Protein AF-A0A7S3MT55-F1 (afdb_monomer_lite)

Secondary structure (DSSP, 8-state):
---EEEEEEETTTTSS-S---EEEEEEEETT---SHHHHHGGGT-----S-EEEE-S--------HHHHHHHHHH-HHHHHHHHHHHHHHHHHHHHHHHHHHHHHHHHHHHHHHHHHHHHHHHHTT--------

Radius of gyration: 24.5 Å; chains: 1; bounding box: 60×36×82 Å

Organism: NCBI:txid197538

Structure (mmCIF, N/CA/C/O backbone):
data_AF-A0A7S3MT55-F1
#
_entry.id   AF-A0A7S3MT55-F1
#
loop_
_atom_site.group_PDB
_atom_site.id
_atom_site.type_symbol
_atom_site.label_atom_id
_atom_site.label_alt_id
_atom_site.label_comp_id
_atom_site.label_asym_id
_atom_site.label_entity_id
_atom_site.label_seq_id
_atom_site.pdbx_PDB_ins_code
_atom_site.Cartn_x
_atom_site.Cartn_y
_atom_s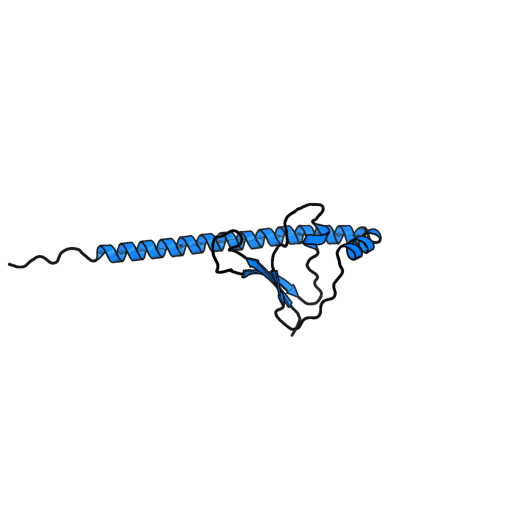ite.Cartn_z
_atom_site.occupancy
_atom_site.B_iso_or_equiv
_atom_site.auth_seq_id
_atom_site.auth_comp_id
_atom_site.auth_asym_id
_atom_site.auth_atom_id
_atom_site.pdbx_PDB_model_num
ATOM 1 N N . MET A 1 1 ? 1.098 -22.373 7.862 1.00 58.34 1 MET A N 1
ATOM 2 C CA . MET A 1 1 ? 1.785 -21.157 7.364 1.00 58.34 1 MET A CA 1
ATOM 3 C C . MET A 1 1 ? 1.140 -19.932 7.994 1.00 58.34 1 MET A C 1
ATOM 5 O O . MET A 1 1 ? -0.042 -19.985 8.304 1.00 58.34 1 MET A O 1
ATOM 9 N N . GLN A 1 2 ? 1.898 -18.864 8.242 1.00 79.56 2 GLN A N 1
ATOM 10 C CA . GLN A 1 2 ? 1.365 -17.617 8.800 1.00 79.56 2 GLN A CA 1
ATOM 11 C C . GLN A 1 2 ? 0.820 -16.743 7.659 1.00 79.56 2 GLN A C 1
ATOM 13 O O . GLN A 1 2 ? 1.500 -16.575 6.647 1.00 79.56 2 GLN A O 1
ATOM 18 N N . GLY A 1 3 ? -0.402 -16.219 7.805 1.00 83.44 3 GLY A N 1
ATOM 19 C CA . GLY A 1 3 ? -1.028 -15.358 6.795 1.00 83.44 3 GLY A CA 1
ATOM 20 C C . GLY A 1 3 ? -0.198 -14.100 6.521 1.00 83.44 3 GLY A C 1
ATOM 21 O O . GLY A 1 3 ? 0.324 -13.479 7.457 1.00 83.44 3 GLY A O 1
ATOM 22 N N . SER A 1 4 ? -0.058 -13.748 5.242 1.00 92.44 4 SER A N 1
ATOM 23 C CA . SER A 1 4 ? 0.723 -12.599 4.784 1.00 92.44 4 SER A CA 1
ATOM 24 C C . SER A 1 4 ? 0.139 -11.970 3.520 1.00 92.44 4 SER A C 1
ATOM 26 O O . SER A 1 4 ? -0.450 -12.646 2.671 1.00 92.44 4 SER A O 1
ATOM 28 N N . VAL A 1 5 ? 0.311 -10.653 3.408 1.00 94.06 5 VAL A N 1
ATOM 29 C CA . VAL A 1 5 ? -0.193 -9.830 2.304 1.00 94.06 5 VAL A CA 1
ATOM 30 C C . VAL A 1 5 ? 0.949 -8.999 1.743 1.00 94.06 5 VAL A C 1
ATOM 32 O O . VAL A 1 5 ? 1.624 -8.297 2.493 1.00 94.06 5 VAL A O 1
ATOM 35 N N . LYS A 1 6 ? 1.162 -9.044 0.429 1.00 95.25 6 LYS A N 1
ATOM 36 C CA . LYS A 1 6 ? 2.068 -8.127 -0.275 1.00 95.25 6 LYS A CA 1
ATOM 37 C C . LYS A 1 6 ? 1.286 -6.950 -0.824 1.00 95.25 6 LYS A C 1
ATOM 39 O O . LYS A 1 6 ? 0.222 -7.136 -1.402 1.00 95.25 6 LYS A O 1
ATOM 44 N N . LEU A 1 7 ? 1.846 -5.756 -0.696 1.00 94.19 7 LEU A N 1
ATOM 45 C CA . LEU A 1 7 ? 1.352 -4.570 -1.382 1.00 94.19 7 LEU A CA 1
ATOM 46 C C . LEU A 1 7 ? 2.215 -4.332 -2.621 1.00 94.19 7 LEU A C 1
ATOM 48 O O . LEU A 1 7 ? 3.446 -4.289 -2.526 1.00 94.19 7 LEU A O 1
ATOM 52 N N . LYS A 1 8 ? 1.561 -4.261 -3.782 1.00 94.50 8 LYS A N 1
ATOM 53 C CA . LYS A 1 8 ? 2.184 -4.126 -5.099 1.00 94.50 8 LYS A CA 1
ATOM 54 C C . LYS A 1 8 ? 1.796 -2.807 -5.754 1.00 94.50 8 LYS A C 1
ATOM 56 O O . LYS A 1 8 ? 0.652 -2.376 -5.649 1.00 94.50 8 LYS A O 1
ATOM 61 N N . PHE A 1 9 ? 2.754 -2.198 -6.435 1.00 91.56 9 PHE A N 1
ATOM 62 C CA . PHE A 1 9 ? 2.591 -0.979 -7.214 1.00 91.56 9 PHE A CA 1
ATOM 63 C C . PHE A 1 9 ? 2.745 -1.303 -8.706 1.00 91.56 9 PHE A C 1
ATOM 65 O O . PHE A 1 9 ? 3.660 -2.043 -9.079 1.00 91.56 9 PHE A O 1
ATOM 72 N N . ASP A 1 10 ? 1.867 -0.763 -9.556 1.00 90.81 10 ASP A N 1
ATOM 73 C CA . ASP A 1 10 ? 1.988 -0.896 -11.010 1.00 90.81 10 ASP A CA 1
ATOM 74 C C . ASP A 1 10 ? 2.990 0.131 -11.543 1.00 90.81 10 ASP A C 1
ATOM 76 O O . ASP A 1 10 ? 2.670 1.306 -11.712 1.00 90.81 10 ASP A O 1
ATOM 80 N N . ILE A 1 11 ? 4.204 -0.313 -11.873 1.00 89.19 11 ILE A N 1
ATOM 81 C CA . ILE A 1 11 ? 5.242 0.586 -12.401 1.00 89.19 11 ILE A CA 1
ATOM 82 C C . ILE A 1 11 ? 4.908 1.147 -13.791 1.00 89.19 11 ILE A C 1
ATOM 84 O O . ILE A 1 11 ? 5.583 2.054 -14.275 1.00 89.19 11 ILE A O 1
ATOM 88 N N . THR A 1 12 ? 3.869 0.611 -14.432 1.00 87.12 12 THR A N 1
ATOM 89 C CA . THR A 1 12 ? 3.364 1.056 -15.734 1.00 87.12 12 THR A CA 1
ATOM 90 C C . THR A 1 12 ? 2.042 1.808 -15.658 1.00 87.12 12 THR A C 1
ATOM 92 O O . THR A 1 12 ? 1.414 2.068 -16.688 1.00 87.12 12 THR A O 1
ATOM 95 N N . GLU A 1 13 ? 1.599 2.184 -14.459 1.00 83.56 13 GLU A N 1
ATOM 96 C CA . GLU A 1 13 ? 0.461 3.082 -14.306 1.00 83.56 13 GLU A CA 1
ATOM 97 C C . GLU A 1 13 ? 0.715 4.403 -15.056 1.00 83.56 13 GLU A C 1
ATOM 99 O O . GLU A 1 13 ? 1.796 4.987 -14.981 1.00 83.56 13 GLU A O 1
ATOM 104 N N . GLY A 1 14 ? -0.265 4.839 -15.853 1.00 81.00 14 GLY A N 1
ATOM 105 C CA . GLY A 1 14 ? -0.146 6.020 -16.716 1.00 81.00 14 GLY A CA 1
ATOM 106 C C . GLY A 1 14 ? 0.678 5.831 -17.999 1.00 81.00 14 GLY A C 1
ATOM 107 O O . GLY A 1 14 ? 0.753 6.756 -18.803 1.00 81.00 14 GLY A O 1
ATOM 108 N N . MET A 1 15 ? 1.274 4.656 -18.239 1.00 85.31 15 MET A N 1
ATOM 109 C CA . MET A 1 15 ? 1.998 4.359 -19.481 1.00 85.31 15 MET A CA 1
ATOM 110 C C . MET A 1 15 ? 1.074 3.718 -20.530 1.00 85.31 15 MET A C 1
ATOM 112 O O . MET A 1 15 ? 0.209 2.908 -20.196 1.00 85.31 15 MET A O 1
ATOM 116 N N . ALA A 1 16 ? 1.297 4.025 -21.813 1.00 85.00 16 ALA A N 1
ATOM 117 C CA . ALA A 1 16 ? 0.604 3.394 -22.942 1.00 85.00 16 ALA A CA 1
ATOM 118 C C . ALA A 1 16 ? 1.160 1.980 -23.213 1.00 85.00 16 ALA A C 1
ATOM 120 O O . ALA A 1 16 ? 1.881 1.747 -24.179 1.00 85.00 16 ALA A O 1
ATOM 121 N N . THR A 1 17 ? 0.876 1.047 -22.305 1.00 83.81 17 THR A N 1
ATOM 122 C CA . THR A 1 17 ? 1.261 -0.367 -22.401 1.00 83.81 17 THR A CA 1
ATOM 123 C C . THR A 1 17 ? 0.146 -1.250 -21.858 1.00 83.81 17 THR A C 1
ATOM 125 O O . THR A 1 17 ? -0.435 -0.962 -20.810 1.00 83.81 17 THR A O 1
ATOM 128 N N . GLU A 1 18 ? -0.136 -2.343 -22.562 1.00 82.62 18 GLU A N 1
ATOM 129 C CA . GLU A 1 18 ? -1.089 -3.362 -22.108 1.00 82.62 18 GLU A CA 1
ATOM 130 C C . GLU A 1 18 ? -0.494 -4.229 -20.995 1.00 82.62 18 GLU A C 1
ATOM 132 O O . GLU A 1 18 ? -1.195 -4.654 -20.076 1.00 82.62 18 GLU A O 1
ATOM 137 N N . GLN A 1 19 ? 0.821 -4.460 -21.037 1.00 86.62 19 GLN A N 1
ATOM 138 C CA . GLN A 1 19 ? 1.496 -5.263 -20.030 1.00 86.62 19 GLN A CA 1
ATOM 139 C C . GLN A 1 19 ? 1.658 -4.464 -18.737 1.00 86.62 19 GLN A C 1
ATOM 141 O O . GLN A 1 19 ? 2.365 -3.454 -18.711 1.00 86.62 19 GLN A O 1
ATOM 146 N N . LYS A 1 20 ? 1.011 -4.946 -17.669 1.00 86.06 20 LYS A N 1
ATOM 147 C CA . LYS A 1 20 ? 1.115 -4.393 -16.315 1.00 86.06 20 LYS A CA 1
ATOM 148 C C . LYS A 1 20 ? 2.228 -5.059 -15.528 1.00 86.06 20 LYS A C 1
ATOM 150 O O . LYS A 1 20 ? 2.369 -6.281 -15.550 1.00 86.06 20 LYS A O 1
ATOM 155 N N . TYR A 1 21 ? 2.980 -4.259 -14.780 1.00 87.69 21 TYR A N 1
ATOM 156 C CA . TYR A 1 21 ? 4.124 -4.738 -14.011 1.00 87.69 21 TYR A CA 1
ATOM 157 C C . TYR A 1 21 ? 3.935 -4.401 -12.536 1.00 87.69 21 TYR A C 1
ATOM 159 O O . TYR A 1 21 ? 4.221 -3.299 -12.078 1.00 87.69 21 TYR A O 1
ATOM 167 N N . GLN A 1 22 ? 3.440 -5.388 -11.794 1.00 91.88 22 GLN A N 1
ATOM 168 C CA . GLN A 1 22 ? 3.120 -5.273 -10.375 1.00 91.88 22 GLN A CA 1
ATOM 169 C C . GLN A 1 22 ? 4.355 -5.580 -9.521 1.00 91.88 22 GLN A C 1
ATOM 171 O O . GLN A 1 22 ? 4.748 -6.741 -9.383 1.00 91.88 22 GLN A O 1
ATOM 176 N N . ILE A 1 23 ? 4.958 -4.550 -8.930 1.00 92.19 23 ILE A N 1
ATOM 177 C CA . ILE A 1 23 ? 6.181 -4.672 -8.129 1.00 92.19 23 ILE A CA 1
ATOM 178 C C . ILE A 1 23 ? 5.837 -4.576 -6.637 1.00 92.19 23 ILE A C 1
ATOM 180 O O . ILE A 1 23 ? 5.233 -3.588 -6.217 1.00 92.19 23 ILE A O 1
ATOM 184 N N . PRO A 1 24 ? 6.201 -5.573 -5.809 1.00 93.50 24 PRO A N 1
ATOM 185 C CA . PRO A 1 24 ? 5.967 -5.510 -4.372 1.00 93.50 24 PRO A CA 1
ATOM 186 C C . PRO A 1 24 ? 6.845 -4.440 -3.715 1.00 93.50 24 PRO A C 1
ATOM 188 O O . PRO A 1 24 ? 8.052 -4.404 -3.943 1.00 93.50 24 PRO A O 1
ATOM 191 N N . PHE A 1 25 ? 6.246 -3.615 -2.857 1.00 92.94 25 PHE A N 1
ATOM 192 C CA . PHE A 1 25 ? 6.946 -2.548 -2.128 1.00 92.94 25 PHE A CA 1
ATOM 193 C C . PHE A 1 25 ? 6.739 -2.609 -0.607 1.00 92.94 25 PHE A C 1
ATOM 195 O O . PHE A 1 25 ? 7.443 -1.924 0.136 1.00 92.94 25 PHE A O 1
ATOM 202 N N . ASN A 1 26 ? 5.783 -3.415 -0.130 1.00 93.50 26 ASN A N 1
ATOM 203 C CA . ASN A 1 26 ? 5.567 -3.649 1.295 1.00 93.50 26 ASN A CA 1
ATOM 204 C C . ASN A 1 26 ? 4.957 -5.038 1.566 1.00 93.50 26 ASN A C 1
ATOM 206 O O . ASN A 1 26 ? 4.387 -5.668 0.669 1.00 93.50 26 ASN A O 1
ATOM 210 N N . MET A 1 27 ? 5.060 -5.513 2.810 1.00 93.44 27 MET A N 1
ATOM 211 C CA . MET A 1 27 ? 4.491 -6.782 3.259 1.00 93.44 27 MET A CA 1
ATOM 212 C C . MET A 1 27 ? 3.902 -6.671 4.667 1.00 93.44 27 MET A C 1
ATOM 214 O O . MET A 1 27 ? 4.525 -6.142 5.583 1.00 93.44 27 MET A O 1
ATOM 218 N N . TYR A 1 28 ? 2.715 -7.240 4.838 1.00 93.31 28 TYR A N 1
ATOM 219 C CA . TYR A 1 28 ? 1.990 -7.337 6.098 1.00 93.31 28 TYR A CA 1
ATOM 220 C C . TYR A 1 28 ? 1.909 -8.794 6.532 1.00 93.31 28 TYR A C 1
ATOM 222 O O . TYR A 1 28 ? 1.779 -9.701 5.707 1.00 93.31 28 TYR A O 1
ATOM 230 N N . VAL A 1 29 ? 1.973 -9.016 7.839 1.00 93.12 29 VAL A N 1
ATOM 231 C CA . VAL A 1 29 ? 1.942 -10.347 8.461 1.00 93.12 29 VAL A CA 1
ATOM 232 C C . VAL A 1 29 ? 0.834 -10.419 9.507 1.00 93.12 29 VAL A C 1
ATOM 234 O O . VAL A 1 29 ? 0.293 -9.394 9.928 1.00 93.12 29 VAL A O 1
ATOM 237 N N . ARG A 1 30 ? 0.475 -11.628 9.947 1.00 92.50 30 ARG A N 1
ATOM 238 C CA . ARG A 1 30 ? -0.526 -11.831 11.009 1.00 92.50 30 ARG A CA 1
ATOM 239 C C . ARG A 1 30 ? -0.271 -10.917 12.219 1.00 92.50 30 ARG A C 1
ATOM 241 O O . ARG A 1 30 ? 0.840 -10.882 12.737 1.00 92.50 30 ARG A O 1
ATOM 248 N N . GLY A 1 31 ? -1.323 -10.238 12.680 1.00 91.50 31 GLY A N 1
ATOM 249 C CA . GLY A 1 31 ? -1.279 -9.283 13.796 1.00 91.50 31 GLY A CA 1
ATOM 250 C C . GLY A 1 31 ? -1.070 -7.828 13.366 1.00 91.50 31 GLY A C 1
ATOM 251 O O . GLY A 1 31 ? -1.226 -6.928 14.183 1.00 91.50 31 GLY A O 1
ATOM 252 N N . THR A 1 32 ? -0.763 -7.585 12.091 1.00 92.38 32 THR A N 1
ATOM 253 C CA . THR A 1 32 ? -0.691 -6.232 11.525 1.00 92.38 32 THR A CA 1
ATOM 254 C C . THR A 1 32 ? -2.026 -5.807 10.913 1.00 92.38 32 THR A C 1
ATOM 256 O O . THR A 1 32 ? -2.904 -6.635 10.663 1.00 92.38 32 THR A O 1
ATOM 259 N N . TYR A 1 33 ? -2.171 -4.507 10.661 1.00 93.25 33 TYR A N 1
ATOM 260 C CA . TYR A 1 33 ? -3.312 -3.919 9.962 1.00 93.25 33 TYR A CA 1
ATOM 261 C C . TYR A 1 33 ? -2.823 -3.038 8.804 1.00 93.25 33 TYR A C 1
ATOM 263 O O . TYR A 1 33 ? -1.698 -2.534 8.828 1.00 93.25 33 TYR A O 1
ATOM 271 N N . PHE A 1 34 ? -3.671 -2.859 7.791 1.00 92.31 34 PHE A N 1
ATOM 272 C CA . PHE A 1 34 ? -3.404 -2.040 6.606 1.00 92.31 34 PHE A CA 1
ATOM 273 C C . PHE A 1 34 ? -4.702 -1.396 6.092 1.00 92.31 34 PHE A C 1
ATOM 275 O O . PHE A 1 34 ? -5.785 -1.697 6.590 1.00 92.31 34 PHE A O 1
ATOM 282 N N . GLY A 1 35 ? -4.595 -0.496 5.109 1.00 89.50 35 GLY A N 1
ATOM 283 C CA . GLY A 1 35 ? -5.739 0.243 4.545 1.00 89.50 35 GLY A CA 1
ATOM 284 C C . GLY A 1 35 ? -6.173 1.464 5.365 1.00 89.50 35 GLY A C 1
ATOM 285 O O . GLY A 1 35 ? -7.075 2.198 4.974 1.00 89.50 35 GLY A O 1
ATOM 286 N N . ASP A 1 36 ? -5.501 1.717 6.484 1.00 90.31 36 ASP A N 1
ATOM 287 C CA . ASP A 1 36 ? -5.691 2.882 7.340 1.00 90.31 36 ASP A CA 1
ATOM 288 C C . ASP A 1 36 ? -5.218 4.182 6.694 1.00 90.31 36 ASP A C 1
ATOM 290 O O . ASP A 1 36 ? -5.845 5.210 6.930 1.00 90.31 36 ASP A O 1
ATOM 294 N N . VAL A 1 37 ? -4.165 4.128 5.868 1.00 89.19 37 VAL A N 1
ATOM 295 C CA . VAL A 1 37 ? -3.641 5.283 5.128 1.00 89.19 37 VAL A CA 1
ATOM 296 C C . VAL A 1 37 ? -4.782 5.972 4.388 1.00 89.19 37 VAL A C 1
ATOM 298 O O . VAL A 1 37 ? -5.108 7.094 4.736 1.00 89.19 37 VAL A O 1
ATOM 301 N N . GLU A 1 38 ? -5.508 5.274 3.509 1.00 81.94 38 GLU A N 1
ATOM 302 C CA . GLU A 1 38 ? -6.624 5.852 2.736 1.00 81.94 38 GLU A CA 1
ATOM 303 C C . GLU A 1 38 ? -7.745 6.443 3.616 1.00 81.94 38 GLU A C 1
ATOM 305 O O . GLU A 1 38 ? -8.467 7.359 3.217 1.00 81.94 38 GLU A O 1
ATOM 310 N N . ILE A 1 39 ? -7.946 5.907 4.820 1.00 85.25 39 ILE A N 1
ATOM 311 C CA . ILE A 1 39 ? -9.032 6.341 5.702 1.00 85.25 39 ILE A CA 1
ATOM 312 C C . ILE A 1 39 ? -8.620 7.564 6.522 1.00 85.25 39 ILE A C 1
ATOM 314 O O . ILE A 1 39 ? -9.413 8.498 6.675 1.00 85.25 39 ILE A O 1
ATOM 318 N N . LEU A 1 40 ? -7.403 7.546 7.062 1.00 86.38 40 LEU A N 1
ATOM 319 C CA . LEU A 1 40 ? -6.901 8.515 8.032 1.00 86.38 40 LEU A CA 1
ATOM 320 C C . LEU A 1 40 ? -6.114 9.652 7.379 1.00 86.38 40 LEU A C 1
ATOM 322 O O . LEU A 1 40 ? -6.065 10.736 7.957 1.00 86.38 40 LEU A O 1
ATOM 326 N N . SER A 1 41 ? -5.568 9.437 6.179 1.00 71.25 41 SER A N 1
ATOM 327 C CA . SER A 1 41 ? -4.881 10.462 5.388 1.00 71.25 41 SER A CA 1
ATOM 328 C C . SER A 1 41 ? -5.834 11.333 4.575 1.00 71.25 41 SER A C 1
ATOM 330 O O . SER A 1 41 ? -5.391 12.316 4.005 1.00 71.25 41 SER A O 1
ATOM 332 N N . ARG A 1 42 ? -7.145 11.050 4.529 1.00 57.38 42 ARG A N 1
ATOM 333 C CA . ARG A 1 42 ? -8.131 11.860 3.776 1.00 57.38 42 ARG A CA 1
ATOM 334 C C . ARG A 1 42 ? -8.372 13.274 4.328 1.00 57.38 42 ARG A C 1
ATOM 336 O O . ARG A 1 42 ? -9.135 14.022 3.731 1.00 57.38 42 ARG A O 1
ATOM 343 N N . GLU A 1 43 ? -7.746 13.647 5.445 1.00 54.47 43 GLU A N 1
ATOM 344 C CA . GLU A 1 43 ? -7.596 15.062 5.840 1.00 54.47 43 GLU A CA 1
ATOM 345 C C . GLU A 1 43 ? -6.375 15.736 5.168 1.00 54.47 43 GLU A C 1
ATOM 347 O O . GLU A 1 43 ? -6.217 16.944 5.285 1.00 54.47 43 GLU A O 1
ATOM 352 N N . LEU A 1 44 ? -5.532 14.978 4.458 1.00 51.28 44 LEU A N 1
ATOM 353 C CA . LEU A 1 44 ? -4.245 15.393 3.893 1.00 51.28 44 LEU A CA 1
ATOM 354 C C . LEU A 1 44 ? -4.081 15.098 2.393 1.00 51.28 44 LEU A C 1
ATOM 356 O O . LEU A 1 44 ? -3.235 15.743 1.786 1.00 51.28 44 LEU A O 1
ATOM 360 N N . ASP A 1 45 ? -4.847 14.187 1.772 1.00 50.56 45 ASP A N 1
ATOM 361 C CA . ASP A 1 45 ? -4.661 13.934 0.337 1.00 50.56 45 ASP A CA 1
ATOM 362 C C . ASP A 1 45 ? -5.868 13.348 -0.422 1.00 50.56 45 ASP A C 1
ATOM 364 O O . ASP A 1 45 ? -6.688 12.603 0.123 1.00 50.56 45 ASP A O 1
ATOM 368 N N . THR A 1 46 ? -5.951 13.688 -1.713 1.00 53.25 46 THR A N 1
ATOM 369 C CA . THR A 1 46 ? -6.920 13.161 -2.705 1.00 53.25 46 THR A CA 1
ATOM 370 C C . THR A 1 46 ? -6.369 11.973 -3.497 1.00 53.25 46 THR A C 1
ATOM 372 O O . THR A 1 46 ? -7.052 11.417 -4.359 1.00 53.25 46 THR A O 1
ATOM 375 N N . VAL A 1 47 ? -5.135 11.572 -3.200 1.00 60.97 47 VAL A N 1
ATOM 376 C CA . VAL A 1 47 ? -4.439 10.467 -3.851 1.00 60.97 47 VAL A CA 1
ATOM 377 C C . VAL A 1 47 ? -5.121 9.147 -3.480 1.00 60.97 47 VAL A C 1
ATOM 379 O O . VAL A 1 47 ? -5.464 8.908 -2.322 1.00 60.97 47 VAL A O 1
ATOM 382 N N . GLY A 1 48 ? -5.384 8.320 -4.494 1.00 69.12 48 GLY A N 1
ATOM 383 C CA . GLY A 1 48 ? -6.039 7.020 -4.358 1.00 69.12 48 GLY A CA 1
ATOM 384 C C . GLY A 1 48 ? -5.221 6.001 -3.555 1.00 69.12 48 GLY A C 1
ATOM 385 O O . GLY A 1 48 ? -4.392 6.334 -2.714 1.00 69.12 48 GLY A O 1
ATOM 386 N N . ARG A 1 49 ? -5.465 4.711 -3.792 1.00 77.75 49 ARG A N 1
ATOM 387 C CA . ARG A 1 49 ? -4.755 3.642 -3.075 1.00 77.75 49 ARG A CA 1
ATOM 388 C C . ARG A 1 49 ? -3.275 3.605 -3.463 1.00 77.75 49 ARG A C 1
ATOM 390 O O . ARG A 1 49 ? -2.963 3.639 -4.645 1.00 77.75 49 ARG A O 1
ATOM 397 N N . ASP A 1 50 ? -2.396 3.411 -2.477 1.00 79.88 50 ASP A N 1
ATOM 398 C CA . ASP A 1 50 ? -0.940 3.272 -2.686 1.00 79.88 50 ASP A CA 1
ATOM 399 C C . ASP A 1 50 ? -0.552 2.037 -3.523 1.00 79.88 50 ASP A C 1
ATOM 401 O O . ASP A 1 50 ? 0.573 1.926 -4.005 1.00 79.88 50 ASP A O 1
ATOM 405 N N . GLY A 1 51 ? -1.460 1.068 -3.660 1.00 87.56 51 GLY A N 1
ATOM 406 C CA . GLY A 1 51 ? -1.226 -0.132 -4.446 1.00 87.56 51 GLY A CA 1
ATOM 407 C C . GLY A 1 51 ? -2.313 -1.189 -4.293 1.00 87.56 51 GLY A C 1
ATOM 408 O O . GLY A 1 51 ? -3.366 -0.970 -3.687 1.00 87.56 51 GLY A O 1
ATOM 409 N N . THR A 1 52 ? -2.022 -2.368 -4.834 1.00 91.50 52 THR A N 1
ATOM 410 C CA . THR A 1 52 ? -2.877 -3.557 -4.794 1.00 91.50 52 THR A CA 1
ATOM 411 C C . THR A 1 52 ? -2.384 -4.532 -3.732 1.00 91.50 52 THR A C 1
ATOM 413 O O . THR A 1 52 ? -1.199 -4.861 -3.680 1.00 91.50 52 THR A O 1
ATOM 416 N N . ALA A 1 53 ? -3.296 -5.015 -2.891 1.00 93.44 53 ALA A N 1
ATOM 417 C CA . ALA A 1 53 ? -3.006 -6.045 -1.903 1.00 93.44 53 ALA A CA 1
ATOM 418 C C . ALA A 1 53 ? -3.163 -7.446 -2.515 1.00 93.44 53 ALA A C 1
ATOM 420 O O . ALA A 1 53 ? -4.215 -7.775 -3.058 1.00 93.44 53 ALA A O 1
ATOM 421 N N . GLU A 1 54 ? -2.134 -8.280 -2.386 1.00 95.06 54 GLU A N 1
ATOM 422 C CA . GLU A 1 54 ? -2.125 -9.681 -2.803 1.00 95.06 54 GLU A CA 1
ATOM 423 C C . GLU A 1 54 ? -1.911 -10.591 -1.596 1.00 95.06 54 GLU A C 1
ATOM 425 O O . GLU A 1 54 ? -0.920 -10.472 -0.871 1.00 95.06 54 GLU A O 1
ATOM 430 N N . VAL A 1 55 ? -2.843 -11.519 -1.398 1.00 94.75 55 VAL A N 1
ATOM 431 C CA . VAL A 1 55 ? -2.791 -12.519 -0.331 1.00 94.75 55 VAL A CA 1
ATOM 432 C C . VAL A 1 55 ? -1.926 -13.690 -0.793 1.00 94.75 55 VAL A C 1
ATOM 434 O O . VAL A 1 55 ? -2.203 -14.285 -1.829 1.00 94.75 55 VAL A O 1
ATOM 437 N N . LEU A 1 56 ? -0.876 -14.023 -0.035 1.00 92.88 56 LEU A N 1
ATOM 438 C CA . LEU A 1 56 ? 0.077 -15.072 -0.432 1.00 92.88 56 LEU A CA 1
ATOM 439 C C . LEU A 1 56 ? -0.286 -16.468 0.060 1.00 92.88 56 LEU A C 1
ATOM 441 O O . LEU A 1 56 ? 0.074 -17.456 -0.567 1.00 92.88 56 LEU A O 1
ATOM 445 N N . ASN A 1 57 ? -0.947 -16.539 1.209 1.00 90.56 57 ASN A N 1
ATOM 446 C CA . ASN A 1 57 ? -1.356 -17.775 1.860 1.00 90.56 57 ASN A CA 1
ATOM 447 C C . ASN A 1 57 ? -2.778 -17.592 2.382 1.00 90.56 57 ASN A C 1
ATOM 449 O O . ASN A 1 57 ? -3.177 -16.456 2.655 1.00 90.56 57 ASN A O 1
ATOM 453 N N . GLU A 1 58 ? -3.506 -18.688 2.598 1.00 91.31 58 GLU A N 1
ATOM 454 C CA . GLU A 1 58 ? -4.830 -18.641 3.225 1.00 91.31 58 GLU A CA 1
ATOM 455 C C . GLU A 1 58 ? -4.806 -17.752 4.480 1.00 91.31 58 GLU A C 1
ATOM 457 O O . GLU A 1 58 ? -3.970 -17.915 5.375 1.00 91.31 58 GLU A O 1
ATOM 462 N N . SER A 1 59 ? -5.670 -16.738 4.486 1.00 90.56 59 SER A N 1
ATOM 463 C CA . SER A 1 59 ? -5.657 -15.659 5.470 1.00 90.56 59 SER A CA 1
ATOM 464 C C . SER A 1 59 ? -7.083 -15.255 5.815 1.00 90.56 59 SER A C 1
ATOM 466 O O . SER A 1 59 ? -7.937 -15.144 4.939 1.00 90.56 59 SER A O 1
ATOM 468 N N . TYR A 1 60 ? -7.312 -14.989 7.098 1.00 91.75 60 TYR A N 1
ATOM 469 C CA . TYR A 1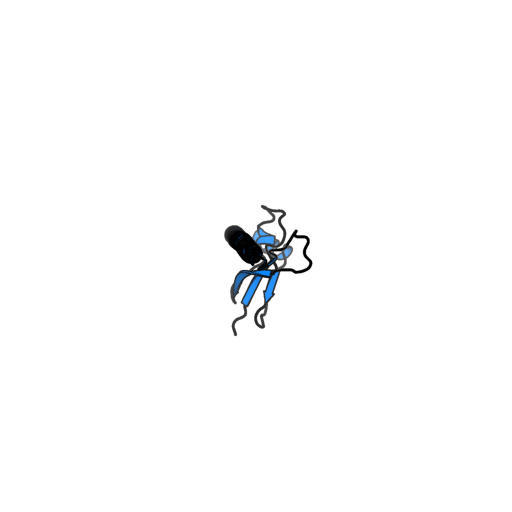 60 ? -8.584 -14.514 7.632 1.00 91.75 60 TYR A CA 1
ATOM 470 C C . TYR A 1 60 ? -8.430 -13.050 8.033 1.00 91.75 60 TYR A C 1
ATOM 472 O O . TYR A 1 60 ? -7.479 -12.695 8.734 1.00 91.75 60 TYR A O 1
ATOM 480 N N . PHE A 1 61 ? -9.361 -12.205 7.595 1.00 93.31 61 PHE A N 1
ATOM 481 C CA . PHE A 1 61 ? -9.310 -10.764 7.817 1.00 93.31 61 PHE A CA 1
ATOM 482 C C . PHE A 1 61 ? -10.472 -10.314 8.694 1.00 93.31 61 PHE A C 1
ATOM 484 O O . PHE A 1 61 ? -11.624 -10.660 8.445 1.00 93.31 61 PHE A O 1
ATOM 491 N N . LEU A 1 62 ? -10.158 -9.489 9.690 1.00 95.56 62 LEU A N 1
ATOM 492 C CA . LEU A 1 62 ? -11.138 -8.635 10.347 1.00 95.56 62 LEU A CA 1
ATOM 493 C C . LEU A 1 62 ? -11.061 -7.266 9.682 1.00 95.56 62 LEU A C 1
ATOM 495 O O . LEU A 1 62 ? -9.965 -6.733 9.496 1.00 95.56 62 LEU A O 1
ATOM 499 N N . TYR A 1 63 ? -12.208 -6.705 9.317 1.00 94.62 63 TYR A N 1
ATOM 500 C CA . TYR A 1 63 ? -12.279 -5.398 8.680 1.00 94.62 63 TYR A CA 1
ATOM 501 C C . TYR A 1 63 ? -13.276 -4.499 9.403 1.00 94.62 63 TYR A C 1
ATOM 503 O O . TYR A 1 63 ? -14.262 -4.956 9.979 1.00 94.62 63 TYR A O 1
ATOM 511 N N . ILE A 1 64 ? -13.001 -3.200 9.359 1.00 94.94 64 ILE A N 1
ATOM 512 C CA . ILE A 1 64 ? -13.896 -2.144 9.815 1.00 94.94 64 ILE A CA 1
ATOM 513 C C . ILE A 1 64 ? -13.981 -1.109 8.701 1.00 94.94 64 ILE A C 1
ATOM 515 O O . ILE A 1 64 ? -12.964 -0.701 8.139 1.00 94.94 64 ILE A O 1
ATOM 519 N N . ASP A 1 65 ? -15.195 -0.708 8.337 1.00 92.31 65 ASP A N 1
ATOM 520 C CA . ASP A 1 65 ? -15.369 0.326 7.325 1.00 92.31 65 ASP A CA 1
ATOM 521 C C . ASP A 1 65 ? -14.995 1.717 7.864 1.00 92.31 65 ASP A C 1
ATOM 523 O O . ASP A 1 65 ? -14.899 1.962 9.072 1.00 92.31 65 ASP A O 1
ATOM 527 N N . LYS A 1 66 ? -14.811 2.665 6.941 1.00 89.69 66 LYS A N 1
ATOM 528 C CA . LYS A 1 66 ? -14.443 4.048 7.259 1.00 89.69 66 LYS A CA 1
ATOM 529 C C . LYS A 1 66 ? -15.418 4.719 8.229 1.00 89.69 66 LYS A C 1
ATOM 531 O O . LYS A 1 66 ? -14.975 5.474 9.098 1.00 89.69 66 LYS A O 1
ATOM 536 N N . LEU A 1 67 ? -16.724 4.508 8.064 1.00 91.19 67 LEU A N 1
ATOM 537 C CA . LEU A 1 67 ? -17.747 5.181 8.865 1.00 91.19 67 LEU A CA 1
ATOM 538 C C . LEU A 1 67 ? -17.685 4.698 10.316 1.00 91.19 67 LEU A C 1
ATOM 540 O O . LEU A 1 67 ? -17.655 5.514 11.239 1.00 91.19 67 LEU A O 1
ATOM 544 N N . ASN A 1 68 ? -17.616 3.385 10.508 1.00 95.19 68 ASN A N 1
ATOM 545 C CA . ASN A 1 68 ? -17.535 2.753 11.813 1.00 95.19 68 ASN A CA 1
ATOM 546 C C . ASN A 1 68 ? -16.192 3.034 12.493 1.00 95.19 68 ASN A C 1
ATOM 548 O O . ASN A 1 68 ? -16.190 3.421 13.662 1.00 95.19 68 ASN A O 1
ATOM 552 N N . LEU A 1 69 ? -15.070 2.990 11.765 1.00 93.81 69 LEU A N 1
ATOM 553 C CA . LEU A 1 69 ? -13.771 3.395 12.310 1.00 93.81 69 LEU A CA 1
ATOM 554 C C . LEU A 1 69 ? -13.799 4.857 12.772 1.00 93.81 69 LEU A C 1
ATOM 556 O O . LEU A 1 69 ? -13.402 5.166 13.893 1.00 93.81 69 LEU A O 1
ATOM 560 N N . SER A 1 70 ? -14.342 5.757 11.949 1.00 91.06 70 SER A N 1
ATOM 561 C CA . SER A 1 70 ? -14.459 7.179 12.295 1.00 91.06 70 SER A CA 1
ATOM 562 C C . SER A 1 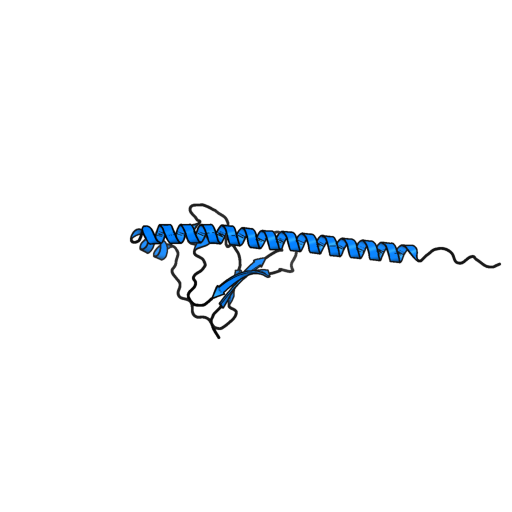70 ? -15.315 7.409 13.541 1.00 91.06 70 SER A C 1
ATOM 564 O O . SER A 1 70 ? -15.010 8.301 14.329 1.00 91.06 70 SER A O 1
ATOM 566 N N . ARG A 1 71 ? -16.385 6.625 13.734 1.00 94.12 71 ARG A N 1
ATOM 567 C CA . ARG A 1 71 ? -17.234 6.690 14.934 1.00 94.12 71 ARG A CA 1
ATOM 568 C C . ARG A 1 71 ? -16.479 6.229 16.175 1.00 94.12 71 ARG A C 1
ATOM 570 O O . ARG A 1 71 ? -16.453 6.968 17.151 1.00 94.12 71 ARG A O 1
ATOM 577 N N . VAL A 1 72 ? -15.825 5.069 16.116 1.00 95.25 72 VAL A N 1
ATOM 578 C CA . VAL A 1 72 ? -15.048 4.523 17.240 1.00 95.25 72 VAL A CA 1
ATOM 579 C C . VAL A 1 72 ? -13.930 5.488 17.639 1.00 95.25 72 VAL A C 1
ATOM 581 O O . VAL A 1 72 ? -13.796 5.835 18.808 1.00 95.25 72 VAL A O 1
ATOM 584 N N . LEU A 1 73 ? -13.183 6.023 16.671 1.00 94.75 73 LEU A N 1
ATOM 585 C CA . LEU A 1 73 ? -12.065 6.932 16.939 1.00 94.75 73 LEU A CA 1
ATOM 586 C C . LEU A 1 73 ? -12.471 8.277 17.562 1.00 94.75 73 LEU A C 1
ATOM 588 O O . LEU A 1 73 ? -11.612 8.953 18.128 1.00 94.75 73 LEU A O 1
ATOM 592 N N . LYS A 1 74 ? -13.750 8.680 17.508 1.00 94.00 74 LYS A N 1
ATOM 593 C CA . LYS A 1 74 ? -14.236 9.851 18.264 1.00 94.00 74 LYS A CA 1
ATOM 594 C C . LYS A 1 74 ? -14.192 9.613 19.773 1.00 94.00 74 LYS A C 1
ATOM 596 O O . LYS A 1 74 ? -13.909 10.547 20.513 1.00 94.00 74 LYS A O 1
ATOM 601 N N . SER A 1 75 ? -14.434 8.379 20.211 1.00 97.69 75 SER A N 1
ATOM 602 C CA . SER A 1 75 ? -14.409 7.993 21.625 1.00 97.69 75 SER A CA 1
ATOM 603 C C . SER A 1 75 ? -12.994 7.738 22.155 1.00 97.69 75 SER A C 1
ATOM 605 O O . SER A 1 75 ? -12.793 7.735 23.364 1.00 97.69 75 SER A O 1
ATOM 607 N N . PHE A 1 76 ? -12.005 7.557 21.271 1.00 97.31 76 PHE A N 1
ATOM 608 C CA . PHE A 1 76 ? -10.621 7.230 21.636 1.00 97.31 76 PHE A CA 1
ATOM 609 C C . PHE A 1 76 ? -9.618 8.211 20.998 1.00 97.31 76 PHE A C 1
ATOM 611 O O . PHE A 1 76 ? -8.884 7.840 20.078 1.00 97.31 76 PHE A O 1
ATOM 618 N N . PRO A 1 77 ? -9.548 9.472 21.467 1.00 94.56 77 PRO A N 1
ATOM 619 C CA . PRO A 1 77 ? -8.737 10.516 20.833 1.00 94.56 77 PRO A CA 1
ATOM 620 C C . PRO A 1 77 ? -7.228 10.221 20.832 1.00 94.56 77 PRO A C 1
ATOM 622 O O . PRO A 1 77 ? -6.544 10.557 19.865 1.00 94.56 77 PRO A O 1
ATOM 625 N N . ASN A 1 78 ? -6.708 9.550 21.865 1.00 97.19 78 ASN A N 1
ATOM 626 C CA . ASN A 1 78 ? -5.295 9.157 21.924 1.00 97.19 78 ASN A CA 1
ATOM 627 C C . ASN A 1 78 ? -4.956 8.127 20.839 1.00 97.19 78 ASN A C 1
ATOM 629 O O . ASN A 1 78 ? -4.027 8.340 20.064 1.00 97.19 78 ASN A O 1
ATOM 633 N N . ILE A 1 79 ? -5.784 7.083 20.713 1.00 95.81 79 ILE A N 1
ATOM 634 C CA . ILE A 1 79 ? -5.647 6.059 19.669 1.00 95.81 79 ILE A CA 1
ATOM 635 C C . ILE A 1 79 ? -5.797 6.684 18.284 1.00 95.81 79 ILE A C 1
ATOM 637 O O . ILE A 1 79 ? -5.012 6.402 17.386 1.00 95.81 79 ILE A O 1
ATOM 641 N N . LYS A 1 80 ? -6.755 7.601 18.107 1.00 94.81 80 LYS A N 1
ATOM 642 C CA . LYS A 1 80 ? -6.918 8.347 16.854 1.00 94.81 80 LYS A CA 1
ATOM 643 C C . LYS A 1 80 ? -5.635 9.084 16.460 1.00 94.81 80 LYS A C 1
ATOM 645 O O . LYS A 1 80 ? -5.261 9.053 15.289 1.00 94.81 80 LYS A O 1
ATOM 650 N N . ARG A 1 81 ? -4.970 9.751 17.409 1.00 94.06 81 ARG A N 1
ATOM 651 C CA . ARG A 1 81 ? -3.709 10.467 17.165 1.00 94.06 81 ARG A CA 1
ATOM 652 C C . ARG A 1 81 ? -2.577 9.508 16.798 1.00 94.06 81 ARG A C 1
ATOM 654 O O . ARG A 1 81 ? -1.878 9.765 15.825 1.00 94.06 81 ARG A O 1
ATOM 661 N N . GLU A 1 82 ? -2.429 8.408 17.529 1.00 95.50 82 GLU A N 1
ATOM 662 C CA . GLU A 1 82 ? -1.412 7.387 17.245 1.00 95.50 82 GLU A CA 1
ATOM 663 C C . GLU A 1 82 ? -1.620 6.743 15.874 1.00 95.50 82 GLU A C 1
ATOM 665 O O . GLU A 1 82 ? -0.690 6.683 15.074 1.00 95.50 82 GLU A O 1
ATOM 670 N N . MET A 1 83 ? -2.851 6.342 15.548 1.00 94.19 83 MET A N 1
ATOM 671 C CA . MET A 1 83 ? -3.162 5.764 14.242 1.00 94.19 83 MET A CA 1
ATOM 672 C C . MET A 1 83 ? -2.905 6.750 13.101 1.00 94.19 83 MET A C 1
ATOM 674 O O . MET A 1 83 ? -2.413 6.339 12.055 1.00 94.19 83 MET A O 1
ATOM 678 N N . ARG A 1 84 ? -3.197 8.046 13.288 1.00 92.50 84 ARG A N 1
ATOM 679 C CA . ARG A 1 84 ? -2.861 9.085 12.300 1.00 92.50 84 ARG A CA 1
ATOM 680 C C . ARG A 1 84 ? -1.360 9.204 12.092 1.00 92.50 84 ARG A C 1
ATOM 68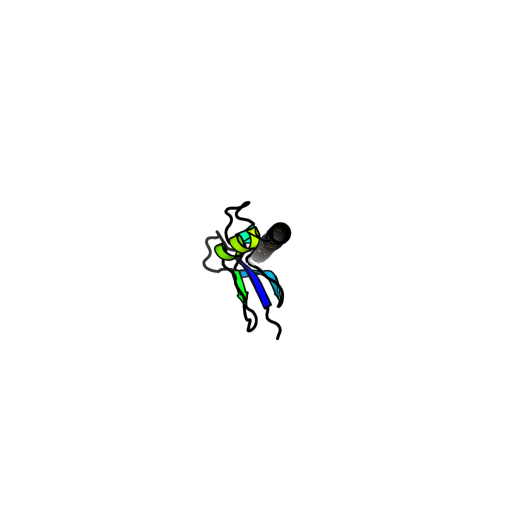2 O O . ARG A 1 84 ? -0.920 9.210 10.952 1.00 92.50 84 ARG A O 1
ATOM 689 N N . TYR A 1 85 ? -0.593 9.263 13.178 1.00 93.31 85 TYR A N 1
ATOM 690 C CA . TYR A 1 85 ? 0.864 9.309 13.102 1.00 93.31 85 TYR A CA 1
ATOM 691 C C . TYR A 1 85 ? 1.416 8.092 12.346 1.00 93.31 85 TYR A C 1
ATOM 693 O O . TYR A 1 85 ? 2.140 8.248 11.367 1.00 93.31 85 TYR A O 1
ATOM 701 N N . VAL A 1 86 ? 0.988 6.883 12.722 1.00 93.62 86 VAL A N 1
ATOM 702 C CA . VAL A 1 86 ? 1.414 5.642 12.058 1.00 93.62 86 VAL A CA 1
ATOM 703 C C . VAL A 1 86 ? 1.017 5.618 10.579 1.00 93.62 86 VAL A C 1
ATOM 705 O O . VAL A 1 86 ? 1.813 5.176 9.752 1.00 93.62 86 VAL A O 1
ATOM 708 N N . ALA A 1 87 ? -0.182 6.090 10.229 1.00 91.88 87 ALA A N 1
ATOM 709 C CA . ALA A 1 87 ? -0.632 6.174 8.842 1.00 91.88 87 ALA A CA 1
ATOM 710 C C . ALA A 1 87 ? 0.232 7.142 8.014 1.00 91.88 87 ALA A C 1
ATOM 712 O O . ALA A 1 87 ? 0.607 6.801 6.893 1.00 91.88 87 ALA A O 1
ATOM 713 N N . SER A 1 88 ? 0.601 8.302 8.567 1.00 89.50 88 SER A N 1
ATOM 714 C CA . SER A 1 88 ? 1.490 9.266 7.903 1.00 89.50 88 SER A CA 1
ATOM 715 C C . SER A 1 88 ? 2.896 8.704 7.682 1.00 89.50 88 SER A C 1
ATOM 717 O O . SER A 1 88 ? 3.402 8.743 6.564 1.00 89.50 88 SER A O 1
ATOM 719 N N . GLU A 1 89 ? 3.502 8.099 8.708 1.00 92.62 89 GLU A N 1
ATOM 720 C CA . GLU A 1 89 ? 4.822 7.457 8.593 1.00 92.62 89 GLU A CA 1
ATOM 721 C C . GLU A 1 89 ? 4.809 6.316 7.567 1.00 92.62 89 GLU A C 1
ATOM 723 O O . GLU A 1 89 ? 5.747 6.118 6.792 1.00 92.62 89 GLU A O 1
ATOM 728 N N . ARG A 1 90 ? 3.715 5.550 7.541 1.00 91.50 90 ARG A N 1
ATOM 729 C CA . ARG A 1 90 ? 3.514 4.469 6.578 1.00 91.50 90 ARG A CA 1
ATOM 730 C C . ARG A 1 90 ? 3.403 5.002 5.153 1.00 91.50 90 ARG A C 1
ATOM 732 O O . ARG A 1 90 ? 4.025 4.423 4.267 1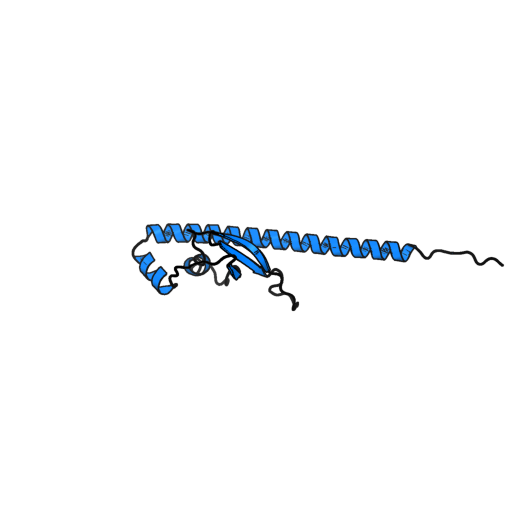.00 91.50 90 ARG A O 1
ATOM 739 N N . LYS A 1 91 ? 2.662 6.091 4.942 1.00 90.12 91 LYS A N 1
ATOM 740 C CA . LYS A 1 91 ? 2.517 6.750 3.639 1.00 90.12 91 LYS A CA 1
ATOM 741 C C . LYS A 1 91 ? 3.862 7.241 3.104 1.00 90.12 91 LYS A C 1
ATOM 743 O O . LYS A 1 91 ? 4.229 6.863 1.996 1.00 90.12 91 LYS A O 1
ATOM 748 N N . ALA A 1 92 ? 4.635 7.953 3.925 1.00 90.75 92 ALA A N 1
ATOM 749 C CA . ALA A 1 92 ? 5.970 8.418 3.548 1.00 90.75 92 ALA A CA 1
ATOM 750 C C . ALA A 1 92 ? 6.887 7.253 3.128 1.00 90.75 92 ALA A C 1
ATOM 752 O O . ALA A 1 92 ? 7.540 7.305 2.088 1.00 90.75 92 ALA A O 1
ATOM 753 N N . ARG A 1 93 ? 6.869 6.145 3.882 1.00 92.25 93 ARG A N 1
ATOM 754 C CA . ARG A 1 93 ? 7.647 4.943 3.543 1.00 92.25 93 ARG A CA 1
ATOM 755 C C . ARG A 1 93 ? 7.176 4.267 2.255 1.00 92.25 93 ARG A C 1
ATOM 757 O O . ARG A 1 93 ? 7.990 3.735 1.505 1.00 92.25 93 ARG A O 1
ATOM 764 N N . HIS A 1 94 ? 5.866 4.229 2.009 1.00 91.69 94 HIS A N 1
ATOM 765 C CA . HIS A 1 94 ? 5.322 3.684 0.766 1.00 91.69 94 HIS A CA 1
ATOM 766 C C . HIS A 1 94 ? 5.820 4.485 -0.439 1.00 91.69 94 HIS A C 1
ATOM 768 O O . HIS A 1 94 ? 6.298 3.892 -1.403 1.00 91.69 94 HIS A O 1
ATOM 774 N N . GLU A 1 95 ? 5.758 5.812 -0.357 1.00 90.50 95 GLU A N 1
ATOM 775 C CA . GLU A 1 95 ? 6.222 6.720 -1.408 1.00 90.50 95 GLU A CA 1
ATOM 776 C C . GLU A 1 95 ? 7.722 6.576 -1.659 1.00 90.50 95 GLU A C 1
ATOM 778 O O . GLU A 1 95 ? 8.130 6.387 -2.803 1.00 90.50 95 GLU A O 1
ATOM 783 N N . GLU A 1 96 ? 8.529 6.536 -0.597 1.00 93.62 96 GLU A N 1
ATOM 784 C CA . GLU A 1 96 ? 9.970 6.294 -0.699 1.00 93.62 96 GLU A CA 1
ATOM 785 C C . GLU A 1 96 ? 10.275 4.960 -1.400 1.00 93.62 96 GLU A C 1
ATOM 787 O O . GLU A 1 96 ? 11.061 4.911 -2.350 1.00 93.62 96 GLU A O 1
ATOM 792 N N . ASN A 1 97 ? 9.620 3.871 -0.985 1.00 92.88 97 ASN A N 1
ATOM 793 C CA . ASN A 1 97 ? 9.827 2.554 -1.586 1.00 92.88 97 ASN A CA 1
ATOM 794 C C . ASN A 1 97 ? 9.417 2.526 -3.066 1.00 92.88 97 ASN A C 1
ATOM 796 O O . ASN A 1 97 ? 10.123 1.940 -3.893 1.00 92.88 97 ASN A O 1
ATOM 800 N N . ILE A 1 98 ? 8.294 3.160 -3.414 1.00 90.88 98 ILE A N 1
ATOM 801 C CA . ILE A 1 98 ? 7.816 3.268 -4.798 1.00 90.88 98 ILE A CA 1
ATOM 802 C C . ILE A 1 98 ? 8.801 4.083 -5.643 1.00 90.88 98 ILE A C 1
ATOM 804 O O . ILE A 1 98 ? 9.129 3.685 -6.764 1.00 90.88 98 ILE A O 1
ATOM 808 N N . ASP A 1 99 ? 9.337 5.177 -5.112 1.00 92.19 99 ASP A N 1
ATOM 809 C CA . ASP A 1 99 ? 10.311 6.006 -5.817 1.00 92.19 99 ASP A CA 1
ATOM 810 C C . ASP A 1 99 ? 11.649 5.292 -6.025 1.00 92.19 99 ASP A C 1
ATOM 812 O O . ASP A 1 99 ? 12.249 5.402 -7.099 1.00 92.19 99 ASP A O 1
ATOM 816 N N . ILE A 1 100 ? 12.102 4.493 -5.055 1.00 92.94 100 ILE A N 1
ATOM 817 C CA . ILE A 1 100 ? 13.270 3.616 -5.223 1.00 92.94 100 ILE A CA 1
ATOM 818 C C . ILE A 1 100 ? 13.027 2.622 -6.365 1.00 92.94 100 ILE A C 1
ATOM 820 O O . ILE A 1 100 ? 13.899 2.437 -7.219 1.00 92.94 100 ILE A O 1
ATOM 824 N N . ILE A 1 101 ? 11.845 2.001 -6.414 1.00 91.12 101 ILE A N 1
ATOM 825 C CA . ILE A 1 101 ? 11.464 1.077 -7.491 1.00 91.12 101 ILE A CA 1
ATOM 826 C C . ILE A 1 101 ? 11.478 1.794 -8.850 1.00 91.12 101 ILE A C 1
ATOM 828 O O . ILE A 1 101 ? 12.048 1.274 -9.812 1.00 91.12 101 ILE A O 1
ATOM 832 N N . ARG A 1 102 ? 10.918 3.007 -8.930 1.00 90.62 102 ARG A N 1
ATOM 833 C CA . ARG A 1 102 ? 10.919 3.837 -10.147 1.00 90.62 102 ARG A CA 1
ATOM 834 C C . ARG A 1 102 ? 12.320 4.171 -10.633 1.00 90.62 102 ARG A C 1
ATOM 836 O O . ARG A 1 102 ? 12.600 3.996 -11.820 1.00 90.62 102 ARG A O 1
ATOM 843 N N . LYS A 1 103 ? 13.209 4.598 -9.736 1.00 92.31 103 LYS A N 1
ATOM 844 C CA . LYS A 1 103 ? 14.604 4.918 -10.076 1.00 92.31 103 LYS A CA 1
ATOM 845 C C . LYS A 1 103 ? 15.338 3.696 -10.627 1.00 92.31 103 LYS A C 1
ATOM 847 O O . LYS A 1 103 ? 15.889 3.773 -11.724 1.00 92.31 103 LYS A O 1
ATOM 852 N N . LYS A 1 104 ? 15.240 2.551 -9.942 1.00 89.81 104 LYS A N 1
ATOM 853 C CA . LYS A 1 104 ? 15.848 1.286 -10.392 1.00 89.81 104 LYS A CA 1
ATOM 854 C C . LYS A 1 104 ? 15.329 0.848 -11.760 1.00 89.81 104 LYS A C 1
ATOM 856 O O . LYS A 1 104 ? 16.101 0.432 -12.618 1.00 89.81 104 LYS A O 1
ATOM 861 N N . PHE A 1 105 ? 14.024 0.973 -11.996 1.00 88.50 105 PHE A N 1
ATOM 862 C CA . PHE A 1 105 ? 13.433 0.627 -13.286 1.00 88.50 105 PHE A CA 1
ATOM 863 C C . PHE A 1 105 ? 13.918 1.544 -14.420 1.00 88.50 105 PHE A C 1
ATOM 865 O O . PHE A 1 105 ? 14.191 1.075 -15.526 1.00 88.50 105 PHE A O 1
ATOM 872 N N . ALA A 1 106 ? 14.065 2.844 -14.153 1.00 88.31 106 ALA A N 1
ATOM 873 C CA . ALA A 1 106 ? 14.606 3.798 -15.118 1.00 88.31 106 ALA A CA 1
ATOM 874 C C . ALA A 1 106 ? 16.096 3.553 -15.421 1.00 88.31 106 ALA A C 1
ATOM 876 O O . ALA A 1 106 ? 16.522 3.689 -16.567 1.00 88.31 106 ALA A O 1
ATOM 877 N N . GLU A 1 107 ? 16.894 3.182 -14.419 1.00 90.19 107 GLU A N 1
ATOM 878 C CA . GLU A 1 107 ? 18.296 2.777 -14.589 1.00 90.19 107 GLU A CA 1
ATOM 879 C C . GLU A 1 107 ? 18.421 1.525 -15.454 1.00 90.19 107 GLU A C 1
ATOM 881 O O . GLU A 1 107 ? 19.074 1.581 -16.494 1.00 90.19 107 GLU A O 1
ATOM 886 N N . MET A 1 108 ? 17.687 0.464 -15.118 1.00 85.88 108 MET A N 1
ATOM 887 C CA . MET A 1 108 ? 17.678 -0.784 -15.886 1.00 85.88 108 MET A CA 1
ATOM 888 C C . MET A 1 108 ? 17.268 -0.560 -17.351 1.00 85.88 108 MET A C 1
ATOM 890 O O . MET A 1 108 ? 17.875 -1.110 -18.266 1.00 85.88 108 MET A O 1
ATOM 894 N N . LYS A 1 109 ? 16.269 0.297 -17.613 1.00 84.94 109 LYS A N 1
ATOM 895 C CA . LYS A 1 109 ? 15.895 0.671 -18.989 1.00 84.94 109 LYS A CA 1
ATOM 896 C C . LYS A 1 109 ? 17.039 1.347 -19.745 1.00 84.94 109 LYS A C 1
ATOM 898 O O . LYS A 1 109 ? 17.226 1.068 -20.926 1.00 84.94 109 LYS A O 1
ATOM 903 N N . ARG A 1 110 ? 17.783 2.243 -19.088 1.00 87.31 110 ARG A N 1
ATOM 904 C CA . ARG A 1 110 ? 18.923 2.941 -19.702 1.00 87.31 110 ARG A CA 1
ATOM 905 C C . ARG A 1 110 ? 20.066 1.981 -20.026 1.00 87.31 110 ARG A C 1
ATOM 907 O O . ARG A 1 110 ? 20.661 2.128 -21.088 1.00 87.31 110 ARG A O 1
ATOM 914 N N . GLU A 1 111 ? 20.341 1.014 -19.155 1.00 85.19 111 GLU A N 1
ATOM 915 C CA . GLU A 1 111 ? 21.348 -0.031 -19.394 1.00 85.19 111 GLU A CA 1
ATOM 916 C C . GLU A 1 111 ? 20.973 -0.906 -20.594 1.00 85.19 111 GLU A C 1
ATOM 918 O O . GLU A 1 111 ? 21.742 -0.985 -21.544 1.00 85.19 111 GLU A O 1
ATOM 923 N N . ILE A 1 112 ? 19.739 -1.422 -20.641 1.00 83.00 112 ILE A N 1
ATOM 924 C CA . ILE A 1 112 ? 19.258 -2.242 -21.770 1.00 83.00 112 ILE A CA 1
ATOM 925 C C . ILE A 1 112 ? 19.364 -1.493 -23.108 1.00 83.00 112 ILE A C 1
ATOM 927 O O . ILE A 1 112 ? 19.700 -2.082 -24.136 1.00 83.00 112 ILE A O 1
ATOM 931 N N . ILE A 1 113 ? 19.049 -0.193 -23.125 1.00 84.50 113 ILE A N 1
ATOM 932 C CA . ILE A 1 113 ? 19.172 0.626 -24.340 1.00 84.50 113 ILE A CA 1
ATOM 933 C C . ILE A 1 113 ? 20.644 0.785 -24.739 1.00 84.50 113 ILE A C 1
ATOM 935 O O . ILE A 1 113 ? 20.957 0.659 -25.922 1.00 84.50 113 ILE A O 1
ATOM 939 N N . ARG A 1 114 ? 21.539 1.038 -23.776 1.00 87.38 114 ARG A N 1
ATOM 940 C CA . ARG A 1 114 ? 22.980 1.179 -24.024 1.00 87.38 114 ARG A CA 1
ATOM 941 C C . ARG A 1 114 ? 23.570 -0.099 -24.614 1.00 87.38 114 ARG A C 1
ATOM 943 O O . ARG A 1 114 ? 24.189 -0.024 -25.672 1.00 87.38 114 ARG A O 1
ATOM 950 N N . ASP A 1 115 ? 23.294 -1.247 -24.005 1.00 85.56 115 ASP A N 1
ATOM 951 C CA . ASP A 1 115 ? 23.806 -2.544 -24.460 1.00 85.56 115 ASP A CA 1
ATOM 952 C C . ASP A 1 115 ? 23.360 -2.839 -25.902 1.00 85.56 115 ASP A C 1
ATOM 954 O O . ASP A 1 115 ? 24.175 -3.180 -26.760 1.00 85.56 115 ASP A O 1
ATOM 958 N N . ARG A 1 116 ? 22.083 -2.577 -26.226 1.00 83.81 116 ARG A N 1
ATOM 959 C CA . ARG A 1 116 ? 21.563 -2.716 -27.600 1.00 83.81 116 ARG A CA 1
ATOM 960 C C . ARG A 1 116 ? 22.241 -1.778 -28.600 1.00 83.81 116 ARG A C 1
ATOM 962 O O . ARG A 1 116 ? 22.434 -2.155 -29.760 1.00 83.81 116 ARG A O 1
ATOM 969 N N . MET A 1 117 ? 22.574 -0.551 -28.195 1.00 79.75 117 MET A N 1
ATOM 970 C CA . MET A 1 117 ? 23.294 0.399 -29.052 1.00 79.75 117 MET A CA 1
ATOM 971 C C . MET A 1 117 ? 24.738 -0.048 -29.302 1.00 79.75 117 MET A C 1
ATOM 973 O O . MET A 1 117 ? 25.227 0.072 -30.428 1.00 79.75 117 MET A O 1
ATOM 977 N N . GLU A 1 118 ? 25.408 -0.599 -28.290 1.00 82.31 118 GLU A N 1
ATOM 978 C CA . GLU A 1 118 ? 26.766 -1.134 -28.410 1.00 82.31 118 GLU A CA 1
ATOM 979 C C . GLU A 1 118 ? 26.815 -2.385 -29.301 1.00 82.31 118 GLU A C 1
ATOM 981 O O . GLU A 1 118 ? 27.657 -2.467 -30.199 1.00 82.31 118 GLU A O 1
ATOM 986 N N . GLU A 1 119 ? 25.869 -3.316 -29.148 1.00 77.38 119 GLU A N 1
ATOM 987 C CA . GLU A 1 119 ? 25.715 -4.482 -30.032 1.00 77.38 119 GLU A CA 1
ATOM 988 C C . GLU A 1 119 ? 25.434 -4.078 -31.489 1.00 77.38 119 GLU A C 1
ATOM 990 O O . GLU A 1 119 ? 26.034 -4.615 -32.429 1.00 77.38 119 GLU A O 1
ATOM 995 N N . SER A 1 120 ? 24.572 -3.078 -31.693 1.00 74.88 120 SER A N 1
ATOM 996 C CA . SER A 1 120 ? 24.253 -2.542 -33.026 1.00 74.88 120 SER A CA 1
ATOM 997 C C . SER A 1 120 ? 25.445 -1.829 -33.678 1.00 74.88 120 SER A C 1
ATOM 999 O O . SER A 1 120 ? 25.568 -1.802 -34.901 1.00 74.88 120 SER A O 1
ATOM 1001 N N . SER A 1 121 ? 26.338 -1.249 -32.873 1.00 73.56 121 SER A N 1
ATOM 1002 C CA . SER A 1 121 ? 27.548 -0.575 -33.358 1.00 73.56 121 SER A CA 1
ATOM 1003 C C . SER A 1 121 ? 28.650 -1.579 -33.713 1.00 73.56 121 SER A C 1
ATOM 1005 O O . SER A 1 121 ? 29.299 -1.440 -34.748 1.00 73.56 121 SER A O 1
ATOM 1007 N N . ARG A 1 122 ? 28.812 -2.647 -32.918 1.00 72.00 122 ARG A N 1
ATOM 1008 C CA . ARG A 1 122 ? 29.760 -3.743 -33.199 1.00 72.00 122 ARG A CA 1
ATOM 1009 C C . ARG A 1 122 ? 29.381 -4.557 -34.437 1.00 72.00 122 ARG A C 1
ATOM 1011 O O . ARG A 1 122 ? 30.257 -4.948 -35.198 1.00 72.00 122 ARG A O 1
ATOM 1018 N N . SER A 1 123 ? 28.089 -4.774 -34.673 1.00 62.41 123 SER A N 1
ATOM 1019 C CA . SER A 1 123 ? 27.594 -5.492 -35.859 1.00 62.41 123 SER A CA 1
ATOM 1020 C C . SER A 1 123 ? 27.729 -4.695 -37.165 1.00 62.41 123 SER A C 1
ATOM 1022 O O . SER A 1 123 ? 27.884 -5.295 -38.227 1.00 62.41 123 SER A O 1
ATOM 1024 N N . LYS A 1 124 ? 27.752 -3.354 -37.111 1.00 58.53 124 LYS A N 1
ATOM 1025 C CA . LYS A 1 124 ? 28.000 -2.497 -38.287 1.00 58.53 124 LYS A CA 1
ATOM 1026 C C . LYS A 1 124 ? 29.484 -2.320 -38.640 1.00 58.53 124 LYS A C 1
ATOM 1028 O O . LYS A 1 124 ? 29.778 -2.003 -39.785 1.00 58.53 124 LYS A O 1
ATOM 1033 N N . GLY A 1 125 ? 30.408 -2.571 -37.709 1.00 55.91 125 GLY A N 1
ATOM 1034 C CA . GLY A 1 125 ? 31.860 -2.494 -37.946 1.00 55.91 125 GLY A CA 1
ATOM 1035 C C . GLY A 1 125 ? 32.490 -3.723 -38.624 1.00 55.91 125 GLY A C 1
ATOM 1036 O O . GLY A 1 125 ? 33.700 -3.756 -38.803 1.00 55.91 125 GLY A O 1
ATOM 1037 N N . GLY A 1 126 ? 31.701 -4.747 -38.978 1.00 48.47 126 GLY A N 1
ATOM 1038 C CA . GLY A 1 126 ? 32.188 -6.008 -39.564 1.00 48.47 126 GLY A CA 1
ATOM 1039 C C . GLY A 1 126 ? 32.243 -6.065 -41.098 1.00 48.47 126 GLY A C 1
ATOM 1040 O O . GLY A 1 126 ? 32.589 -7.109 -41.646 1.00 48.47 126 GLY A O 1
ATOM 1041 N N . TYR A 1 127 ? 31.897 -4.982 -41.800 1.00 50.75 127 TYR A N 1
ATOM 1042 C CA . TYR A 1 127 ? 31.930 -4.902 -43.266 1.00 50.75 127 TYR A CA 1
ATOM 1043 C C . TYR A 1 127 ? 32.963 -3.871 -43.739 1.00 50.75 127 TYR A C 1
ATOM 1045 O O . TYR A 1 127 ? 32.603 -2.848 -44.309 1.00 50.75 127 TYR A O 1
ATOM 1053 N N . GLU A 1 128 ? 34.254 -4.147 -43.551 1.00 50.53 128 GLU A N 1
ATOM 1054 C CA . GLU A 1 128 ? 35.303 -3.455 -44.309 1.00 50.53 128 GLU A CA 1
ATOM 1055 C C . GLU A 1 128 ? 36.192 -4.446 -45.078 1.00 50.53 128 GLU A C 1
ATOM 1057 O O . GLU A 1 128 ? 36.989 -5.199 -44.524 1.00 50.53 128 GLU A O 1
ATOM 1062 N N . SER A 1 129 ? 36.009 -4.390 -46.405 1.00 53.34 129 SER A N 1
ATOM 1063 C CA . SER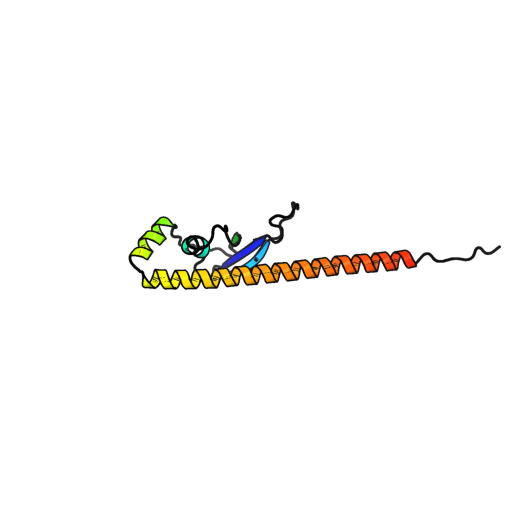 A 1 129 ? 36.968 -4.645 -47.493 1.00 53.34 129 SER A CA 1
ATOM 1064 C C . SER A 1 129 ? 37.691 -5.999 -47.560 1.00 53.34 129 SER A C 1
ATOM 1066 O O . SER A 1 129 ? 38.831 -6.149 -47.129 1.00 53.34 129 SER A O 1
ATOM 1068 N N . ARG A 1 130 ? 37.102 -6.947 -48.307 1.00 53.69 130 ARG A N 1
ATOM 1069 C CA . ARG A 1 130 ? 37.904 -7.894 -49.104 1.00 53.69 130 ARG A CA 1
ATOM 1070 C C . ARG A 1 130 ? 38.356 -7.181 -50.386 1.00 53.69 130 ARG A C 1
ATOM 1072 O O . ARG A 1 130 ? 37.485 -6.692 -51.107 1.00 53.69 130 ARG A O 1
ATOM 1079 N N . PRO A 1 131 ? 39.660 -7.105 -50.696 1.00 53.72 131 PRO A N 1
ATOM 1080 C CA . PRO A 1 131 ? 40.100 -6.563 -51.972 1.00 53.72 131 PRO A CA 1
ATOM 1081 C C . PRO A 1 131 ? 39.699 -7.526 -53.096 1.00 53.72 131 PRO A C 1
ATOM 1083 O O . PRO A 1 131 ? 39.848 -8.743 -52.974 1.00 53.72 131 PRO A O 1
ATOM 1086 N N . LEU A 1 132 ? 39.170 -6.967 -54.184 1.00 54.25 132 LEU A N 1
ATOM 1087 C CA . LEU A 1 132 ? 38.948 -7.671 -55.443 1.00 54.25 132 LEU A CA 1
ATOM 1088 C C . LEU A 1 132 ? 40.317 -8.037 -56.027 1.00 54.25 132 LEU A C 1
ATOM 1090 O O . LEU A 1 132 ? 41.049 -7.160 -56.482 1.00 54.25 132 LEU A O 1
ATOM 1094 N N . SER A 1 133 ? 40.678 -9.318 -55.978 1.00 53.81 133 SER A N 1
ATOM 1095 C CA . SER A 1 133 ? 41.819 -9.847 -56.724 1.00 53.81 133 SER A CA 1
ATOM 1096 C C . SER A 1 133 ? 41.449 -9.945 -58.205 1.00 53.81 133 SER A C 1
ATOM 1098 O O . SER A 1 133 ? 40.442 -10.579 -58.533 1.00 53.81 133 SER A O 1
ATOM 1100 N N . GLN A 1 134 ? 42.247 -9.279 -59.046 1.00 55.53 134 GLN A N 1
ATOM 1101 C CA . GLN A 1 134 ? 42.244 -9.382 -60.510 1.00 55.53 134 GLN A CA 1
ATOM 1102 C C . GLN A 1 134 ? 42.742 -10.746 -60.988 1.00 55.53 134 GLN A C 1
ATOM 1104 O O . GLN A 1 134 ? 43.581 -11.342 -60.272 1.00 55.53 134 GLN A O 1
#

Foldseek 3Di:
DWKKKFFWDFLCVVHPDPDTDTHTQDMDTPPDDDPLLVLLCVVPDPDDDLGDIDIDDDDDDDDDDSVRVVVVCVVPVVVSVVSNVVSVVVVVSSVVSSVVVNVVVVVVVVVVVVVVVVVVVVVVVPDDDDDDDD

pLDDT: mean 84.54, std 13.37, range [48.47, 97.69]

Sequence (134 aa):
MQGSVKLKFDITEGMATEQKYQIPFNMYVRGTYFGDVEILSRELDTVGRDGTAEVLNESYFLYIDKLNLSRVLKSFPNIKREMRYVASERKARHEENIDIIRKKFAEMKREIIRDRMEESSRSKGGYESRPLSQ

InterPro domains:
  IPR000595 Cyclic nucleotide-binding domain [PS50042] (1-83)
  IPR014710 RmlC-like jelly roll fold [G3DSA:2.60.120.10] (1-103)
  IPR018490 Cyclic nucleotide-binding domain superfamily [SSF51206] (2-94)